Protein AF-A0A839HKU2-F1 (afdb_monomer_lite)

Secondary structure (DSSP, 8-state):
----------GGGS-HHHHHHHHHHHHHH-PSS--HHHHHHHHHHHHHHHHHHHHHHHHT-

Sequence (61 aa):
METAHNHTVDILALSVSERVRYYKRELDLVTPPKSFREQLLSNVYRCLLEQCENHQHTAAV

Organism: NCBI:txid1653858

Structure (mmCIF, N/CA/C/O backbone):
data_AF-A0A839HKU2-F1
#
_entry.id   AF-A0A839HKU2-F1
#
loop_
_atom_site.group_PDB
_atom_site.id
_atom_site.type_symbol
_atom_site.label_atom_id
_atom_site.label_alt_id
_atom_site.label_comp_id
_atom_site.label_asym_id
_atom_site.label_entity_id
_atom_site.label_seq_id
_atom_site.pdbx_PDB_ins_code
_atom_site.Cartn_x
_atom_site.Cartn_y
_atom_site.Cartn_z
_atom_site.occupancy
_atom_site.B_iso_or_equiv
_atom_site.auth_seq_id
_atom_site.auth_comp_id
_atom_site.auth_asym_id
_atom_site.auth_atom_id
_atom_site.pdbx_PDB_model_num
ATOM 1 N N . MET A 1 1 ? -30.680 -10.072 -11.600 1.00 36.84 1 MET A N 1
ATOM 2 C CA . MET A 1 1 ? -29.606 -10.738 -10.835 1.00 36.84 1 MET A CA 1
ATOM 3 C C . MET A 1 1 ? -28.354 -10.670 -11.690 1.00 36.84 1 MET A C 1
ATOM 5 O O . MET A 1 1 ? -28.149 -11.540 -12.523 1.00 36.84 1 MET A O 1
ATOM 9 N N . GLU A 1 2 ? -27.595 -9.581 -11.583 1.00 36.62 2 GLU A N 1
ATOM 10 C CA . GLU A 1 2 ? -26.344 -9.415 -12.328 1.00 36.62 2 GLU A CA 1
ATOM 11 C C . GLU A 1 2 ? -25.227 -10.116 -11.559 1.00 36.62 2 GLU A C 1
ATOM 13 O O . GLU A 1 2 ? -24.937 -9.805 -10.405 1.00 36.62 2 GLU A O 1
ATOM 18 N N . THR A 1 3 ? -24.663 -11.142 -12.184 1.00 38.94 3 THR A N 1
ATOM 19 C CA . THR A 1 3 ? -23.542 -11.922 -11.675 1.00 38.94 3 THR A CA 1
ATOM 20 C C . THR A 1 3 ? -22.314 -11.026 -11.592 1.00 38.94 3 THR A C 1
ATOM 22 O O . THR A 1 3 ? -21.802 -10.596 -12.627 1.00 38.94 3 THR A O 1
ATOM 25 N N . ALA A 1 4 ? -21.846 -10.749 -10.373 1.00 43.53 4 ALA A N 1
ATOM 26 C CA . ALA A 1 4 ? -20.582 -10.069 -10.131 1.00 43.53 4 ALA A CA 1
ATOM 27 C C . ALA A 1 4 ? -19.467 -10.819 -10.873 1.00 43.53 4 ALA A C 1
ATOM 29 O O . ALA A 1 4 ? -19.103 -11.941 -10.518 1.00 43.53 4 ALA A O 1
ATOM 30 N N . HIS A 1 5 ? -18.973 -10.215 -11.952 1.00 44.34 5 HIS A N 1
ATOM 31 C CA . HIS A 1 5 ? -17.776 -10.655 -12.646 1.00 44.34 5 HIS A CA 1
ATOM 32 C C . HIS A 1 5 ? -16.621 -10.516 -11.650 1.00 44.34 5 HIS A C 1
ATOM 34 O O . HIS A 1 5 ? -16.076 -9.429 -11.461 1.00 44.34 5 HIS A O 1
ATOM 40 N N . ASN A 1 6 ? -16.276 -11.611 -10.971 1.00 48.56 6 ASN A N 1
ATOM 41 C CA . ASN A 1 6 ? -15.008 -11.743 -10.268 1.00 48.56 6 ASN A CA 1
ATOM 42 C C . ASN A 1 6 ? -13.908 -11.746 -11.335 1.00 48.56 6 ASN A C 1
ATOM 44 O O . ASN A 1 6 ? -13.412 -12.794 -11.743 1.00 48.56 6 ASN A O 1
ATOM 48 N N . HIS A 1 7 ? -13.554 -10.562 -11.833 1.00 54.25 7 HIS A N 1
ATOM 49 C CA . HIS A 1 7 ? -12.278 -10.352 -12.490 1.00 54.25 7 HIS A CA 1
ATOM 50 C C . HIS A 1 7 ? -11.213 -10.495 -11.409 1.00 54.25 7 HIS A C 1
ATOM 52 O O . HIS A 1 7 ? -10.844 -9.531 -10.742 1.00 54.25 7 HIS A O 1
ATOM 58 N N . THR A 1 8 ? -10.739 -11.721 -11.209 1.00 64.44 8 THR A N 1
ATOM 59 C CA . THR A 1 8 ? -9.444 -11.977 -10.591 1.00 64.44 8 THR A CA 1
ATOM 60 C C . THR A 1 8 ? -8.416 -11.281 -11.470 1.00 64.44 8 THR A C 1
ATOM 62 O O . THR A 1 8 ? -7.993 -11.810 -12.495 1.00 64.44 8 THR A O 1
ATOM 65 N N . VAL A 1 9 ? -8.089 -10.036 -11.126 1.00 71.19 9 VAL A N 1
ATOM 66 C CA . VAL A 1 9 ? -6.967 -9.328 -11.729 1.00 71.19 9 VAL A CA 1
ATOM 67 C C . VAL A 1 9 ? -5.751 -10.206 -11.472 1.00 71.19 9 VAL A C 1
ATOM 69 O O . VAL A 1 9 ? -5.439 -10.496 -10.317 1.00 71.19 9 VAL A O 1
ATOM 72 N N . ASP A 1 10 ? -5.091 -10.672 -12.530 1.00 85.88 10 ASP A N 1
ATOM 73 C CA . ASP A 1 10 ? -3.780 -11.290 -12.380 1.00 85.88 10 ASP A CA 1
ATOM 74 C C . ASP A 1 10 ? -2.798 -10.178 -12.008 1.00 85.88 10 ASP A C 1
ATOM 76 O O . ASP A 1 10 ? -2.194 -9.524 -12.856 1.00 85.88 10 ASP A O 1
ATOM 80 N N . ILE A 1 11 ? -2.709 -9.906 -10.705 1.00 85.00 11 ILE A N 1
ATOM 81 C CA . ILE A 1 11 ? -1.899 -8.819 -10.155 1.00 85.00 11 ILE A CA 1
ATOM 82 C C . ILE A 1 11 ? -0.436 -8.999 -10.572 1.00 85.00 11 ILE A C 1
ATOM 84 O O . ILE A 1 11 ? 0.276 -8.010 -10.711 1.00 85.00 11 ILE A O 1
ATOM 88 N N . LEU A 1 12 ? 0.025 -10.233 -10.804 1.00 85.12 12 LEU A N 1
ATO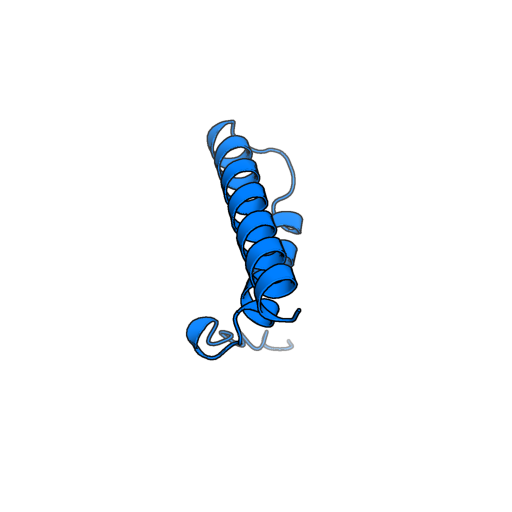M 89 C CA . LEU A 1 12 ? 1.406 -10.506 -11.198 1.00 85.12 12 LEU A CA 1
ATOM 90 C C . LEU A 1 12 ? 1.695 -10.122 -12.653 1.00 85.12 12 LEU A C 1
ATOM 92 O O . LEU A 1 12 ? 2.850 -9.842 -12.971 1.00 85.12 12 LEU A O 1
ATOM 96 N N . ALA A 1 13 ? 0.669 -10.047 -13.503 1.00 90.81 13 ALA A N 1
ATOM 97 C CA . ALA A 1 13 ? 0.787 -9.564 -14.876 1.00 90.81 13 ALA A CA 1
ATOM 98 C C . ALA A 1 13 ? 0.857 -8.027 -14.977 1.00 90.81 13 ALA A C 1
ATOM 100 O O . ALA A 1 13 ? 1.222 -7.495 -16.024 1.00 90.81 13 ALA A O 1
ATOM 101 N N . LEU A 1 14 ? 0.523 -7.302 -13.903 1.00 89.06 14 LEU A N 1
ATOM 102 C CA . LEU A 1 14 ? 0.566 -5.841 -13.864 1.00 89.06 14 LEU A CA 1
ATOM 103 C C . LEU A 1 14 ? 2.003 -5.310 -13.749 1.00 89.06 14 LEU A C 1
ATOM 105 O O . LEU A 1 14 ? 2.855 -5.868 -13.043 1.00 89.06 14 LEU A O 1
ATOM 109 N N . SER A 1 15 ? 2.256 -4.146 -14.351 1.00 90.38 15 SER A N 1
ATOM 110 C CA . SER A 1 15 ? 3.495 -3.403 -14.106 1.00 90.38 15 SER A CA 1
ATOM 111 C C . SER A 1 15 ? 3.644 -3.048 -12.620 1.00 90.38 15 SER A C 1
ATOM 113 O O . SER A 1 15 ? 2.679 -3.027 -11.853 1.00 90.38 15 SER A O 1
ATOM 115 N N . VAL A 1 16 ? 4.868 -2.743 -12.176 1.00 87.31 16 VAL A N 1
ATOM 116 C CA . VAL A 1 16 ? 5.119 -2.339 -10.777 1.00 87.31 16 VAL A CA 1
ATOM 117 C C . VAL A 1 16 ? 4.231 -1.152 -10.376 1.00 87.31 16 VAL A C 1
ATOM 119 O O . VAL A 1 16 ? 3.614 -1.194 -9.316 1.00 87.31 16 VAL A O 1
ATOM 122 N N . SER A 1 17 ? 4.084 -0.144 -11.240 1.00 88.81 17 SER A N 1
ATOM 123 C CA . SER A 1 17 ? 3.264 1.043 -10.958 1.00 88.81 17 SER A CA 1
ATOM 124 C C . SER A 1 17 ? 1.770 0.716 -10.850 1.00 88.81 17 SER A C 1
ATOM 126 O O . SER A 1 17 ? 1.066 1.262 -9.999 1.00 88.81 17 SER A O 1
ATOM 128 N N . GLU A 1 18 ? 1.272 -0.197 -11.684 1.00 90.94 18 GLU A N 1
ATOM 129 C CA . GLU A 1 18 ? -0.119 -0.656 -11.625 1.00 90.94 18 GLU A CA 1
ATOM 130 C C . GLU A 1 18 ? -0.388 -1.489 -10.373 1.00 90.94 18 GLU A C 1
ATOM 132 O O . GLU A 1 18 ? -1.415 -1.285 -9.725 1.00 90.94 18 GLU A O 1
ATOM 137 N N . ARG A 1 19 ? 0.553 -2.355 -9.972 1.00 91.25 19 ARG A N 1
ATOM 138 C CA . ARG A 1 19 ? 0.472 -3.097 -8.704 1.00 91.25 19 ARG A CA 1
ATOM 139 C C . ARG A 1 19 ? 0.445 -2.161 -7.507 1.00 91.25 19 ARG A C 1
ATOM 141 O O . ARG A 1 19 ? -0.366 -2.350 -6.605 1.00 91.2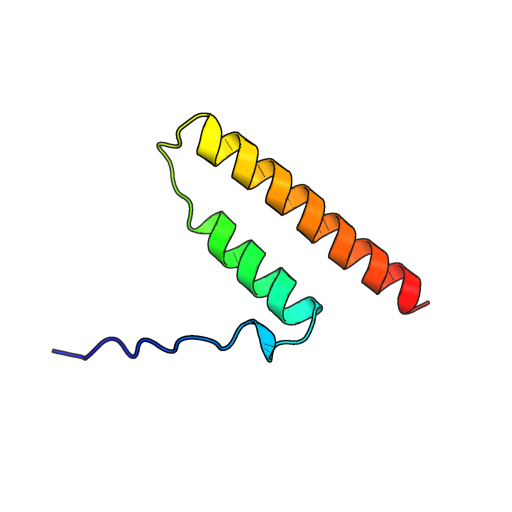5 19 ARG A O 1
ATOM 148 N N . VAL A 1 20 ? 1.288 -1.129 -7.508 1.00 91.69 20 VAL A N 1
ATOM 149 C CA . VAL A 1 20 ? 1.295 -0.124 -6.439 1.00 91.69 20 VAL A CA 1
ATOM 150 C C . VAL A 1 20 ? -0.064 0.567 -6.341 1.00 91.69 20 VAL A C 1
ATOM 152 O O . VAL A 1 20 ? -0.641 0.638 -5.255 1.00 91.69 20 VAL A O 1
ATOM 155 N N . ARG A 1 21 ? -0.618 1.022 -7.472 1.00 92.00 21 ARG A N 1
ATOM 156 C CA . ARG A 1 21 ? -1.942 1.661 -7.511 1.00 92.00 21 ARG A CA 1
ATOM 157 C C . ARG A 1 21 ? -3.050 0.715 -7.041 1.00 92.00 21 ARG A C 1
ATOM 159 O O . ARG A 1 21 ? -3.924 1.143 -6.290 1.00 92.00 21 ARG A O 1
ATOM 166 N N . TYR A 1 22 ? -3.000 -0.548 -7.462 1.00 92.94 22 TYR A N 1
ATOM 167 C CA . TYR A 1 22 ? -3.934 -1.585 -7.031 1.00 92.94 22 TYR A CA 1
ATOM 168 C C . TYR A 1 22 ? -3.916 -1.734 -5.504 1.00 92.94 22 TYR A C 1
ATOM 170 O O . TYR A 1 22 ? -4.943 -1.547 -4.860 1.00 92.94 22 TYR A O 1
ATOM 178 N N . TYR A 1 23 ? -2.746 -1.968 -4.902 1.00 92.94 23 TYR A N 1
ATOM 179 C CA . TYR A 1 23 ? -2.646 -2.172 -3.455 1.00 92.94 23 TYR A CA 1
ATOM 180 C C . TYR A 1 23 ? -2.977 -0.923 -2.633 1.00 92.94 23 TYR A C 1
ATOM 182 O O . TYR A 1 23 ? -3.539 -1.056 -1.548 1.00 92.94 23 TYR A O 1
ATOM 190 N N . LYS A 1 24 ? -2.695 0.286 -3.138 1.00 92.81 24 LYS A N 1
ATOM 191 C CA . LYS A 1 24 ? -3.166 1.526 -2.497 1.00 92.81 24 LYS A CA 1
ATOM 192 C C . LYS A 1 24 ? -4.692 1.554 -2.405 1.00 92.81 24 LYS A C 1
ATOM 194 O O . LYS A 1 24 ? -5.226 1.813 -1.331 1.00 92.81 24 LYS A O 1
ATOM 199 N N . ARG A 1 25 ? -5.380 1.209 -3.499 1.00 92.06 25 ARG A N 1
ATOM 200 C CA . ARG A 1 25 ? -6.846 1.130 -3.526 1.00 92.06 25 ARG A CA 1
ATOM 201 C C . ARG A 1 25 ? -7.374 0.104 -2.527 1.00 92.06 25 ARG A C 1
ATOM 203 O O . ARG A 1 25 ? -8.281 0.422 -1.770 1.00 92.06 25 ARG A O 1
ATOM 210 N N . GLU A 1 26 ? -6.781 -1.087 -2.490 1.00 91.25 26 GLU A N 1
ATOM 211 C CA . GLU A 1 26 ? -7.186 -2.142 -1.554 1.00 91.25 26 GLU A CA 1
ATOM 212 C C . GLU A 1 26 ? -7.009 -1.716 -0.088 1.00 91.25 26 GLU A C 1
ATOM 214 O O . GLU A 1 26 ? -7.866 -1.995 0.748 1.00 91.25 26 GLU A O 1
ATOM 219 N N . LEU A 1 27 ? -5.935 -0.988 0.238 1.00 91.06 27 LEU A N 1
ATOM 220 C CA . LEU A 1 27 ? -5.706 -0.469 1.592 1.00 91.06 27 LEU A CA 1
ATOM 221 C C . LEU A 1 27 ? -6.743 0.574 2.020 1.00 91.06 27 LEU A C 1
ATOM 223 O O . LEU A 1 27 ? -7.089 0.632 3.203 1.00 91.06 27 LEU A O 1
ATOM 227 N N . ASP A 1 28 ? -7.236 1.383 1.083 1.00 89.38 28 ASP A N 1
ATOM 228 C CA . ASP A 1 28 ? -8.274 2.385 1.348 1.00 89.38 28 ASP A CA 1
ATOM 229 C C . ASP A 1 28 ? -9.653 1.749 1.576 1.00 89.38 28 ASP A C 1
ATOM 231 O O . ASP A 1 28 ? -10.480 2.313 2.293 1.00 89.38 28 ASP A O 1
ATOM 235 N N . LEU A 1 29 ? -9.884 0.544 1.041 1.00 88.69 29 LEU A N 1
ATOM 236 C CA . LEU A 1 29 ? -11.091 -0.247 1.303 1.00 88.69 29 LEU A CA 1
ATOM 237 C C . LEU A 1 29 ? -11.096 -0.893 2.694 1.00 88.69 29 LEU A C 1
ATOM 239 O O . LEU A 1 29 ? -12.148 -1.321 3.166 1.00 88.69 29 LEU A O 1
ATOM 243 N N . VAL A 1 30 ? -9.950 -0.951 3.381 1.00 85.38 30 VAL A N 1
ATOM 244 C CA . VAL A 1 30 ? -9.900 -1.408 4.772 1.00 85.38 30 VAL A CA 1
ATOM 245 C C . VAL A 1 30 ? -10.532 -0.322 5.646 1.00 85.38 30 VAL A C 1
ATOM 247 O O . VAL A 1 30 ? -9.868 0.642 6.042 1.00 85.38 30 VAL A O 1
ATOM 250 N N . THR A 1 31 ? -11.816 -0.465 5.965 1.00 83.00 31 THR A N 1
ATOM 251 C CA . THR A 1 31 ? -12.570 0.481 6.798 1.00 83.00 31 THR A CA 1
ATOM 252 C C . THR A 1 31 ? -12.516 0.112 8.285 1.00 83.00 31 THR A C 1
ATOM 254 O O . THR A 1 31 ? -12.333 -1.054 8.624 1.00 83.00 31 THR A O 1
ATOM 257 N N . PRO A 1 32 ? -12.675 1.078 9.207 1.00 81.62 32 PRO A N 1
ATOM 258 C CA . PRO A 1 32 ? -12.858 0.786 10.629 1.00 81.62 32 PRO A CA 1
ATOM 259 C C . PRO A 1 32 ? -14.126 -0.046 10.920 1.00 81.62 32 PRO A C 1
ATOM 261 O O . PRO A 1 32 ? -15.075 0.013 10.137 1.00 81.62 32 PRO A O 1
ATOM 264 N N . PRO A 1 33 ? -14.191 -0.738 12.076 1.00 82.56 33 PRO A N 1
ATOM 265 C CA . PRO A 1 33 ? -13.148 -0.842 13.098 1.00 82.56 33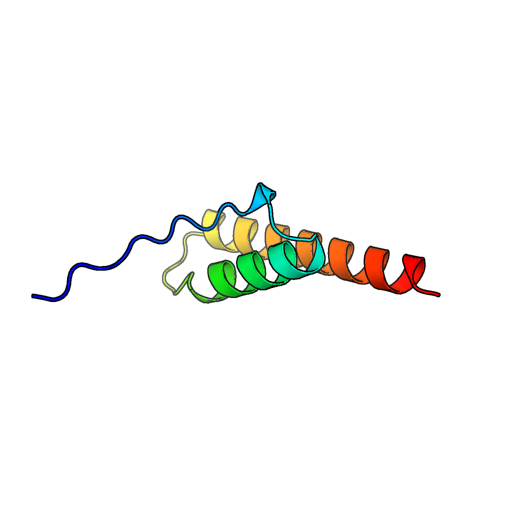 PRO A CA 1
ATOM 266 C C . PRO A 1 33 ? -12.005 -1.768 12.661 1.00 82.56 33 PRO A C 1
ATOM 268 O O . PRO A 1 33 ? -12.240 -2.831 12.100 1.00 82.56 33 PRO A O 1
ATOM 271 N N . LYS A 1 34 ? -10.762 -1.361 12.946 1.00 83.69 34 LYS A N 1
ATOM 272 C CA . LYS A 1 34 ? -9.561 -2.167 12.692 1.00 83.69 34 LYS A CA 1
ATOM 273 C C . LYS A 1 34 ? -8.992 -2.655 14.014 1.00 83.69 34 LYS A C 1
ATOM 275 O O . LYS A 1 34 ? -8.872 -1.882 14.965 1.00 83.69 34 LYS A O 1
ATOM 280 N N . SER A 1 35 ? -8.580 -3.910 14.061 1.00 91.12 35 SER A N 1
ATOM 281 C CA . SER A 1 35 ? -7.668 -4.399 15.087 1.00 91.12 35 SER A CA 1
ATOM 282 C C . SER A 1 35 ? -6.329 -3.658 15.008 1.00 91.12 35 SER A C 1
ATOM 284 O O . SER A 1 35 ? -5.915 -3.169 13.952 1.00 91.12 35 SER A O 1
ATOM 286 N N . PHE A 1 36 ? -5.595 -3.635 16.121 1.00 91.56 36 PHE A N 1
ATOM 287 C CA . PHE A 1 36 ? -4.229 -3.104 16.150 1.00 91.56 36 PHE A CA 1
ATOM 288 C C . PHE A 1 36 ? -3.334 -3.757 15.082 1.00 91.56 36 PHE A C 1
ATOM 290 O O . PHE A 1 36 ? -2.544 -3.085 14.423 1.00 91.56 36 PHE A O 1
ATOM 297 N N . ARG A 1 37 ? -3.506 -5.067 14.858 1.00 92.31 37 ARG A N 1
ATOM 298 C CA . ARG A 1 37 ? -2.776 -5.820 13.833 1.00 92.31 37 ARG A CA 1
ATOM 299 C C . ARG A 1 37 ? -3.062 -5.296 12.426 1.00 92.31 37 ARG A C 1
ATOM 301 O O . ARG A 1 37 ? -2.125 -5.092 11.662 1.00 92.31 37 ARG A O 1
ATOM 308 N N . GLU A 1 38 ? -4.324 -5.066 12.081 1.00 89.94 38 GLU A N 1
ATOM 309 C CA . GLU A 1 38 ? -4.709 -4.536 10.764 1.00 89.94 38 GLU A CA 1
ATOM 310 C C . GLU A 1 38 ? -4.198 -3.112 10.555 1.00 89.94 38 GLU A C 1
ATOM 312 O O . GLU A 1 38 ? -3.763 -2.767 9.456 1.00 89.94 38 GLU A O 1
ATOM 317 N N . GLN A 1 39 ? -4.196 -2.294 11.610 1.00 91.81 39 GLN A N 1
ATOM 318 C CA . GLN A 1 39 ? -3.633 -0.949 11.564 1.00 91.81 39 GLN A CA 1
ATOM 319 C C . GLN A 1 39 ? -2.116 -0.977 11.337 1.00 91.81 39 GLN A C 1
ATOM 321 O O . GLN A 1 39 ? -1.617 -0.271 10.460 1.00 91.81 39 GLN A O 1
ATOM 326 N N . LEU A 1 40 ? -1.390 -1.828 12.070 1.00 94.25 40 LEU A N 1
ATOM 327 C CA . LEU A 1 40 ? 0.052 -2.002 11.904 1.00 94.25 40 LEU A CA 1
ATOM 328 C C . LEU A 1 40 ? 0.395 -2.485 10.491 1.00 94.25 40 LEU A C 1
ATOM 330 O O . LEU A 1 40 ? 1.249 -1.895 9.834 1.00 94.25 40 LEU A O 1
ATOM 334 N N . LEU A 1 41 ? -0.298 -3.516 10.003 1.00 93.81 41 LEU A N 1
ATOM 335 C CA . LEU A 1 41 ? -0.083 -4.042 8.656 1.00 93.81 41 LEU A CA 1
ATOM 336 C C . LEU A 1 41 ? -0.390 -2.988 7.590 1.00 93.81 41 LEU A C 1
ATOM 338 O O . LEU A 1 41 ? 0.424 -2.795 6.693 1.00 93.81 41 LEU A O 1
ATOM 342 N N . SER A 1 42 ? -1.501 -2.252 7.717 1.00 92.75 42 SER A N 1
ATOM 343 C CA . SER A 1 42 ? -1.842 -1.166 6.785 1.00 92.75 42 SER A CA 1
ATOM 344 C C . SER A 1 42 ? -0.718 -0.131 6.690 1.00 92.75 42 SER A C 1
ATOM 346 O O . SER A 1 42 ? -0.375 0.311 5.596 1.00 92.75 42 SER A O 1
ATOM 348 N N . ASN A 1 43 ? -0.114 0.231 7.825 1.00 92.94 43 ASN A N 1
ATOM 349 C CA . ASN A 1 43 ? 0.996 1.180 7.862 1.00 92.94 43 ASN A CA 1
ATOM 350 C C . ASN A 1 43 ? 2.259 0.612 7.204 1.00 92.94 43 ASN A C 1
ATOM 352 O O . ASN A 1 43 ? 2.865 1.291 6.380 1.00 92.94 43 ASN A O 1
ATOM 356 N N . VAL A 1 44 ? 2.621 -0.640 7.507 1.00 95.62 44 VAL A N 1
ATOM 357 C CA . VAL A 1 44 ? 3.766 -1.319 6.874 1.00 95.62 44 VAL A CA 1
ATOM 358 C C . VAL A 1 44 ? 3.596 -1.364 5.355 1.00 95.62 44 VAL A C 1
ATOM 360 O O . VAL A 1 44 ? 4.518 -1.003 4.625 1.00 95.62 44 VAL A O 1
ATOM 363 N N . TYR A 1 45 ? 2.411 -1.740 4.869 1.00 94.69 45 TYR A N 1
ATOM 364 C CA . TYR A 1 45 ? 2.135 -1.770 3.436 1.00 94.69 45 TYR A CA 1
ATOM 365 C C . TYR A 1 45 ? 2.246 -0.385 2.792 1.00 94.69 45 TYR A C 1
ATOM 367 O O . TYR A 1 45 ? 2.850 -0.274 1.730 1.00 94.69 45 TYR A O 1
ATOM 375 N N . ARG A 1 46 ? 1.738 0.679 3.429 1.00 93.75 46 ARG A N 1
ATOM 376 C CA . ARG A 1 46 ? 1.892 2.052 2.913 1.00 93.75 46 ARG A CA 1
ATOM 377 C C . ARG A 1 46 ? 3.360 2.442 2.753 1.00 93.75 46 ARG A C 1
ATOM 379 O O . ARG A 1 46 ? 3.735 2.898 1.677 1.00 93.75 46 ARG A O 1
ATOM 386 N N . CYS A 1 47 ? 4.195 2.176 3.759 1.00 94.94 47 CYS A N 1
ATOM 387 C CA . CYS A 1 47 ? 5.630 2.460 3.679 1.00 94.94 47 CYS A CA 1
ATOM 388 C C . CYS A 1 47 ? 6.317 1.687 2.543 1.00 94.94 47 CYS A C 1
ATOM 390 O O . CYS A 1 47 ? 7.145 2.248 1.830 1.00 94.94 47 CYS A O 1
ATOM 392 N N . LEU A 1 48 ? 5.969 0.411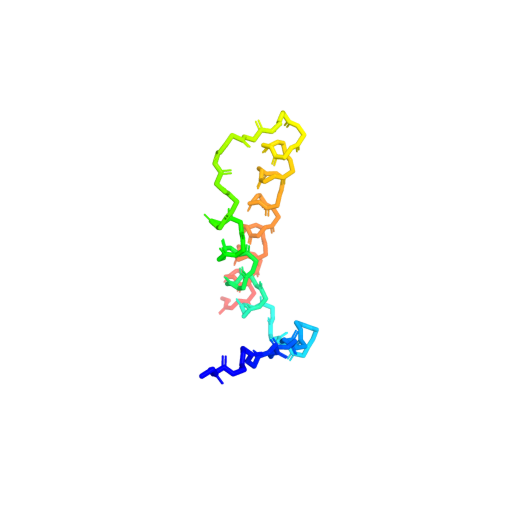 2.345 1.00 93.25 48 LEU A N 1
ATOM 393 C CA . LEU A 1 48 ? 6.523 -0.390 1.247 1.00 93.25 48 LEU A CA 1
ATOM 394 C C . LEU A 1 48 ? 6.111 0.162 -0.125 1.00 93.25 48 LEU A C 1
ATOM 396 O O . LEU A 1 48 ? 6.936 0.240 -1.032 1.00 93.25 48 LEU A O 1
ATOM 400 N N . LEU A 1 49 ? 4.852 0.580 -0.274 1.00 93.44 49 LEU A N 1
ATOM 401 C CA . LEU A 1 49 ? 4.345 1.146 -1.523 1.00 93.44 49 LEU A CA 1
ATOM 402 C C . LEU A 1 49 ? 5.006 2.491 -1.854 1.00 93.44 49 LEU A C 1
ATOM 404 O O . LEU A 1 49 ? 5.391 2.702 -3.000 1.00 93.44 49 LEU A O 1
ATOM 408 N N . GLU A 1 50 ? 5.204 3.362 -0.862 1.00 91.69 50 GLU A N 1
ATOM 409 C CA . GLU A 1 50 ? 5.953 4.617 -1.027 1.00 91.69 50 GLU A CA 1
ATOM 410 C C . GLU A 1 50 ? 7.407 4.363 -1.442 1.00 91.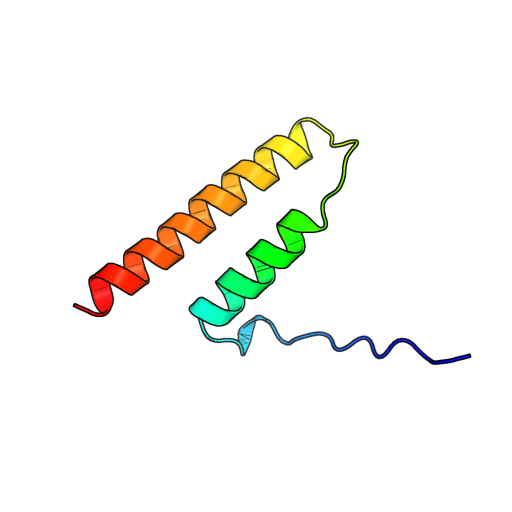69 50 GLU A C 1
ATOM 412 O O . GLU A 1 50 ? 7.929 5.026 -2.338 1.00 91.69 50 GLU A O 1
ATOM 417 N N . GLN A 1 51 ? 8.067 3.363 -0.847 1.00 91.50 51 GLN A N 1
ATOM 418 C CA . GLN A 1 51 ? 9.413 2.972 -1.265 1.00 91.50 51 GLN A CA 1
ATOM 419 C C . GLN A 1 51 ? 9.437 2.508 -2.722 1.00 91.50 51 GLN A C 1
ATOM 421 O O . GLN A 1 51 ? 10.345 2.896 -3.457 1.00 91.50 51 GLN A O 1
ATOM 426 N N . CYS A 1 52 ? 8.462 1.710 -3.166 1.00 89.31 52 CYS A N 1
ATOM 427 C CA . CYS A 1 52 ? 8.373 1.301 -4.568 1.00 89.31 52 CYS A CA 1
ATOM 428 C C . CYS A 1 52 ? 8.251 2.508 -5.510 1.00 89.31 52 CYS A C 1
ATOM 430 O O . CYS A 1 52 ? 8.943 2.548 -6.525 1.00 89.31 52 CYS A O 1
ATOM 432 N N . GLU A 1 53 ? 7.429 3.502 -5.171 1.00 88.00 53 GLU A N 1
ATOM 433 C CA . GLU A 1 53 ? 7.269 4.719 -5.981 1.00 88.00 53 GLU A CA 1
ATOM 434 C C . GLU A 1 53 ? 8.552 5.549 -6.044 1.00 88.00 53 GLU A C 1
ATOM 436 O O . GLU A 1 53 ? 8.955 5.981 -7.125 1.00 88.00 53 GLU A O 1
ATOM 441 N N . ASN A 1 54 ? 9.238 5.710 -4.912 1.00 87.56 54 ASN A N 1
ATOM 442 C CA . ASN A 1 54 ? 10.486 6.467 -4.847 1.00 87.56 54 ASN A CA 1
ATOM 443 C C . ASN A 1 54 ? 11.591 5.823 -5.697 1.00 87.56 54 ASN A C 1
ATOM 445 O O . ASN A 1 54 ? 12.266 6.528 -6.444 1.00 87.56 54 ASN A O 1
ATOM 449 N N . HIS A 1 55 ? 11.734 4.493 -5.653 1.00 83.12 55 HIS A N 1
ATOM 450 C CA . HIS A 1 55 ? 12.707 3.782 -6.491 1.00 83.12 55 HIS A CA 1
ATOM 451 C C . HIS A 1 55 ? 12.389 3.900 -7.988 1.00 83.12 55 HIS A C 1
ATOM 453 O O . HIS A 1 55 ? 13.307 3.991 -8.803 1.00 83.12 55 HIS A O 1
ATOM 459 N N . GLN A 1 56 ? 11.105 3.920 -8.367 1.00 77.62 56 GLN A N 1
ATOM 460 C CA . GLN A 1 56 ? 10.715 4.159 -9.758 1.00 77.62 56 GLN A CA 1
ATOM 461 C C . GLN A 1 56 ? 11.035 5.585 -10.205 1.00 77.62 56 GLN A C 1
ATOM 463 O O . GLN A 1 56 ? 11.485 5.776 -11.331 1.00 77.62 56 GLN A O 1
ATOM 468 N N . HIS A 1 57 ? 10.834 6.575 -9.332 1.00 68.81 57 HIS A N 1
ATOM 469 C CA . HIS A 1 57 ? 11.150 7.962 -9.648 1.00 68.81 57 HIS A CA 1
ATOM 470 C C . HIS A 1 57 ? 12.656 8.173 -9.842 1.00 68.81 57 HIS A C 1
ATOM 472 O O . HIS A 1 57 ? 13.056 8.818 -10.803 1.00 68.81 57 HIS A O 1
ATOM 478 N N . THR A 1 58 ? 13.498 7.568 -8.998 1.00 70.12 58 THR A N 1
ATOM 479 C CA . THR A 1 58 ? 14.961 7.668 -9.133 1.00 70.12 58 THR A CA 1
ATOM 480 C C . THR A 1 58 ? 15.526 6.878 -10.311 1.00 70.12 58 THR A C 1
ATOM 482 O O . THR A 1 58 ? 16.578 7.240 -10.814 1.00 70.12 58 THR A O 1
ATOM 485 N N . ALA A 1 59 ? 14.867 5.800 -10.746 1.00 61.31 59 ALA A N 1
ATOM 486 C CA . ALA A 1 59 ? 15.301 5.012 -11.904 1.00 61.31 59 ALA A 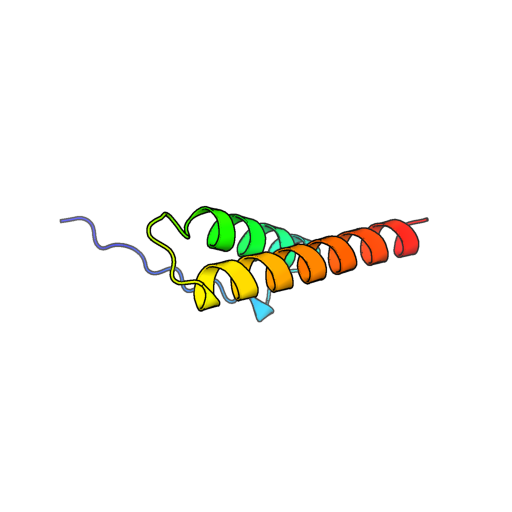CA 1
ATOM 487 C C . ALA A 1 59 ? 14.891 5.629 -13.257 1.00 61.31 59 ALA A C 1
ATOM 489 O O . ALA A 1 59 ? 15.357 5.173 -14.298 1.00 61.31 59 ALA A O 1
ATOM 490 N N . ALA A 1 60 ? 13.990 6.616 -13.249 1.00 58.72 60 ALA A N 1
ATOM 491 C CA . ALA A 1 60 ? 13.498 7.301 -14.444 1.00 58.72 60 ALA A CA 1
ATOM 492 C C . ALA A 1 60 ? 14.248 8.612 -14.767 1.00 58.72 60 ALA A C 1
ATOM 494 O O . ALA A 1 60 ? 13.936 9.240 -15.780 1.00 58.72 60 ALA A O 1
ATOM 495 N N . VAL A 1 61 ? 15.194 9.023 -13.913 1.00 49.84 61 VAL A N 1
ATOM 496 C CA . VAL A 1 61 ? 16.085 10.191 -14.069 1.00 49.84 61 VAL A CA 1
ATOM 497 C C . VAL A 1 61 ? 17.474 9.713 -14.470 1.00 49.84 61 VAL A C 1
ATOM 499 O O . VAL A 1 61 ? 18.079 10.369 -15.344 1.00 49.84 61 VAL A O 1
#

pLDDT: mean 81.44, std 16.73, range [36.62, 95.62]

Radius of gyration: 14.68 Å; chains: 1; bounding box: 46×22×31 Å

Foldseek 3Di:
DDDPPPPPPPLVPDDLVVNLVVVVVVLVVPDDPDDPVNVVVSVVSVVVSVVSVVVVVVVVD